Protein AF-A0A0E9XDJ7-F1 (afdb_monomer)

pLDDT: mean 89.72, std 11.24, range [54.38, 98.12]

Nearest PDB structures (foldseek):
  8p83-assembly1_D  TM=9.328E-01  e=5.492E-06  Homo sapiens
  8p82-assembly1_B  TM=9.170E-01  e=5.137E-06  Homo sapiens
  3pt3-assembly2_B  TM=1.007E+00  e=1.709E-05  Homo sapiens
  8d4x-assembly1_A  TM=9.439E-01  e=1.827E-05  Homo sapiens
  1zvd-assembly1_A  TM=8.402E-01  e=2.834E-02  Homo sapiens

Mean predicted aligned error: 3.89 Å

Solvent-accessible surface area (backbone atoms only — not comparable to full-atom values): 2995 Å² total; per-residue (Å²): 124,76,47,79,45,79,43,71,76,40,78,83,67,64,38,40,45,44,61,96,69,39,34,39,39,36,49,42,42,95,40,74,67,56,45,53,52,38,50,57,47,19,76,66,38,92,85,79,20,64,98

Foldseek 3Di:
DAEEAEDEADLPDAWEDDVVRNYIYHYPYPDPVSSVVRLVVLVPDPPGRYD

InterPro domains:
  IPR000569 HECT domain [PF00632] (2-50)
  IPR000569 HECT domain [PS50237] (1-51)
  IPR035983 HECT, E3 ligase catalytic domain [SSF56204] (2-44)

Structure (mmCIF, N/CA/C/O backbone):
data_AF-A0A0E9XDJ7-F1
#
_entry.id   AF-A0A0E9XDJ7-F1
#
loop_
_atom_site.group_PDB
_atom_site.id
_atom_site.type_symbol
_atom_site.label_atom_id
_atom_site.label_alt_id
_atom_site.label_comp_id
_atom_site.label_asym_id
_atom_site.label_entity_id
_atom_site.label_seq_id
_atom_site.pdbx_PDB_ins_code
_atom_site.Cartn_x
_atom_site.Cartn_y
_atom_site.Cartn_z
_atom_site.occupancy
_atom_site.B_iso_or_equiv
_atom_site.auth_seq_id
_atom_site.auth_comp_id
_atom_site.auth_asym_id
_atom_site.auth_atom_id
_atom_site.pdbx_PDB_model_num
ATOM 1 N N . MET A 1 1 ? 15.690 -4.870 1.300 1.00 81.75 1 MET A N 1
ATOM 2 C CA . MET A 1 1 ? 14.547 -5.323 2.125 1.00 81.75 1 MET A CA 1
ATOM 3 C C . MET A 1 1 ? 13.386 -4.372 1.871 1.00 81.75 1 MET A C 1
ATOM 5 O O . MET A 1 1 ? 13.650 -3.172 1.851 1.00 81.75 1 MET A O 1
ATOM 9 N N . PRO A 1 2 ? 12.159 -4.854 1.608 1.00 87.62 2 PRO A N 1
ATOM 10 C CA . PRO A 1 2 ? 11.016 -3.968 1.410 1.00 87.62 2 PRO A CA 1
ATOM 11 C C . PRO A 1 2 ? 10.743 -3.140 2.674 1.00 87.62 2 PRO A C 1
ATOM 13 O O . PRO A 1 2 ? 10.935 -3.628 3.788 1.00 87.62 2 PRO A O 1
ATOM 16 N N . SER A 1 3 ? 10.323 -1.886 2.500 1.00 95.38 3 SER A N 1
ATOM 17 C CA . SER A 1 3 ? 10.074 -0.944 3.602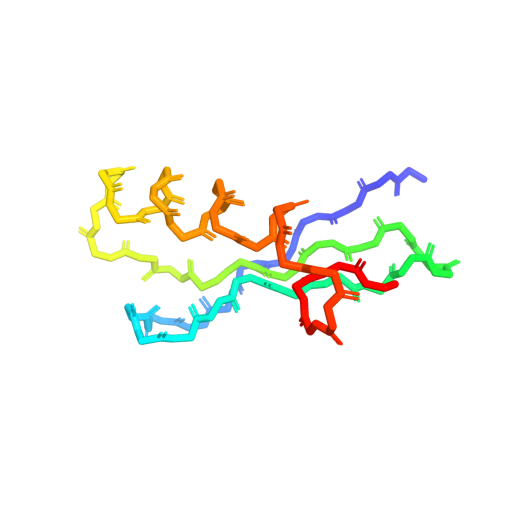 1.00 95.38 3 SER A CA 1
ATOM 18 C C . SER A 1 3 ? 8.693 -0.300 3.501 1.00 95.38 3 SER A C 1
ATOM 20 O O . SER A 1 3 ? 8.185 -0.062 2.406 1.00 95.38 3 SER A O 1
ATOM 22 N N . ILE A 1 4 ? 8.087 -0.012 4.654 1.00 94.88 4 ILE A N 1
ATOM 23 C CA . ILE A 1 4 ? 6.785 0.654 4.753 1.00 94.88 4 ILE A CA 1
ATOM 24 C C . ILE A 1 4 ? 6.984 1.978 5.487 1.00 94.88 4 ILE A C 1
ATOM 26 O O . ILE A 1 4 ? 7.574 2.013 6.565 1.00 94.88 4 ILE A O 1
ATOM 30 N N . THR A 1 5 ? 6.485 3.067 4.910 1.00 95.88 5 THR A N 1
ATOM 31 C CA . THR A 1 5 ? 6.486 4.400 5.514 1.00 95.88 5 THR A CA 1
ATOM 32 C C . THR A 1 5 ? 5.053 4.822 5.798 1.00 95.88 5 THR A C 1
ATOM 34 O O . THR A 1 5 ? 4.227 4.886 4.886 1.00 95.88 5 THR A O 1
ATOM 37 N N . ILE A 1 6 ? 4.767 5.133 7.060 1.00 95.94 6 ILE A N 1
ATOM 38 C CA . ILE A 1 6 ? 3.467 5.666 7.465 1.00 95.94 6 ILE A CA 1
ATOM 39 C C . ILE A 1 6 ? 3.447 7.173 7.191 1.00 95.94 6 ILE A C 1
ATOM 41 O O . ILE A 1 6 ? 4.328 7.902 7.646 1.00 95.94 6 ILE A O 1
ATOM 45 N N . ARG A 1 7 ? 2.469 7.628 6.406 1.00 93.88 7 ARG A N 1
ATOM 46 C CA . ARG A 1 7 ? 2.193 9.049 6.155 1.00 93.88 7 ARG A CA 1
ATOM 47 C C . ARG A 1 7 ? 1.224 9.592 7.217 1.00 93.88 7 ARG A C 1
ATOM 49 O O . ARG A 1 7 ? 0.586 8.796 7.908 1.00 93.88 7 ARG A O 1
ATOM 56 N N . PRO A 1 8 ? 1.086 10.924 7.340 1.00 96.62 8 PRO A N 1
ATOM 57 C CA . PRO A 1 8 ? 0.087 11.532 8.215 1.00 96.62 8 PRO A CA 1
ATOM 58 C C . PRO A 1 8 ? -1.346 11.015 7.968 1.00 96.62 8 PRO A C 1
ATOM 60 O O . PRO A 1 8 ? -1.602 10.386 6.934 1.00 96.62 8 PRO A O 1
ATOM 63 N N . PRO A 1 9 ? -2.276 11.265 8.908 1.00 96.69 9 PRO A N 1
ATOM 64 C CA . PRO A 1 9 ? -3.658 10.817 8.789 1.00 96.69 9 PRO A CA 1
ATOM 65 C C . PRO A 1 9 ? -4.351 11.374 7.550 1.00 96.69 9 PRO A C 1
ATOM 67 O O . PRO A 1 9 ? -4.380 12.587 7.356 1.00 96.69 9 PRO A O 1
ATOM 70 N N . ASP A 1 10 ? -4.900 10.484 6.722 1.00 95.31 10 ASP A N 1
ATOM 71 C CA . ASP A 1 10 ? -5.570 10.852 5.474 1.00 95.31 10 ASP A CA 1
ATOM 72 C C . ASP A 1 10 ? -6.372 9.676 4.897 1.00 95.31 10 ASP A C 1
ATOM 74 O O . ASP A 1 10 ? -5.802 8.677 4.457 1.00 95.31 10 ASP A O 1
ATOM 78 N N . ASP A 1 11 ? -7.699 9.806 4.862 1.00 95.56 11 ASP A N 1
ATOM 79 C CA . ASP A 1 11 ? -8.602 8.783 4.318 1.00 95.56 11 ASP A CA 1
ATOM 80 C C . ASP A 1 11 ? -8.900 8.934 2.824 1.00 95.56 11 ASP A C 1
ATOM 82 O O . ASP A 1 11 ? -9.470 8.035 2.191 1.00 95.56 11 ASP A O 1
ATOM 86 N N . GLN A 1 12 ? -8.533 10.062 2.227 1.00 93.38 12 GLN A N 1
ATOM 87 C CA . GLN A 1 12 ? -8.899 10.373 0.851 1.00 93.38 12 GLN A CA 1
ATOM 88 C C . GLN A 1 12 ? -7.918 9.717 -0.115 1.00 93.38 12 GLN A C 1
ATOM 90 O O . GLN A 1 12 ? -8.342 9.018 -1.044 1.00 93.38 12 GLN A O 1
ATOM 95 N N . HIS A 1 13 ? -6.621 9.851 0.156 1.00 91.44 13 HIS A N 1
ATOM 96 C CA . HIS A 1 13 ? -5.571 9.396 -0.745 1.00 91.44 13 HIS A CA 1
ATOM 97 C C . HIS A 1 13 ? -5.353 7.880 -0.717 1.00 91.44 13 HIS A C 1
ATOM 99 O O . HIS A 1 13 ? -5.468 7.206 0.310 1.00 91.44 13 HIS A O 1
ATOM 105 N N . LEU A 1 14 ? -4.995 7.336 -1.879 1.00 92.31 14 LEU A N 1
ATOM 106 C CA . LEU A 1 14 ? -4.546 5.954 -2.009 1.00 92.31 14 LEU A CA 1
ATOM 107 C C . LEU A 1 14 ? -3.113 5.792 -1.468 1.00 92.31 14 LEU A C 1
ATOM 109 O O . LEU A 1 14 ? -2.332 6.755 -1.475 1.00 92.31 14 LEU A O 1
ATOM 113 N N . PRO A 1 15 ? -2.743 4.583 -1.007 1.00 93.56 15 PRO A N 1
ATOM 114 C CA . PRO A 1 15 ? -1.339 4.264 -0.793 1.00 93.56 15 PRO A CA 1
ATOM 115 C C . PRO A 1 15 ? -0.585 4.337 -2.128 1.00 93.56 15 PRO A C 1
ATOM 117 O O . PRO A 1 15 ? -1.167 4.119 -3.189 1.00 93.56 15 PRO A O 1
ATOM 120 N N . THR A 1 16 ? 0.706 4.646 -2.065 1.00 91.81 16 THR A N 1
ATOM 121 C CA . THR A 1 16 ? 1.587 4.768 -3.240 1.00 91.81 16 THR A CA 1
ATOM 122 C C . THR A 1 16 ? 2.848 3.945 -3.019 1.00 91.81 16 THR A C 1
ATOM 124 O O . THR A 1 16 ? 3.277 3.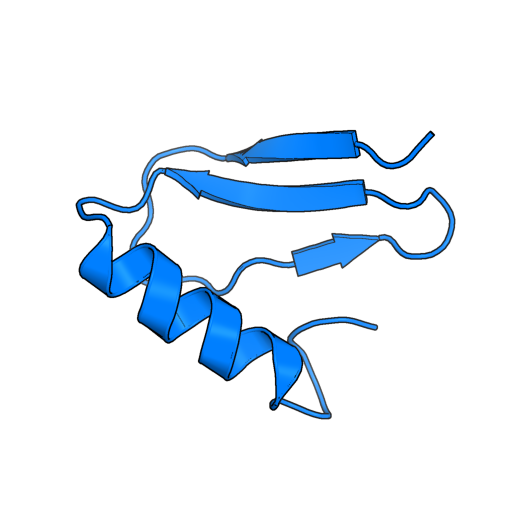801 -1.874 1.00 91.81 16 THR A O 1
ATOM 127 N N . ALA A 1 17 ? 3.499 3.449 -4.071 1.00 92.25 17 ALA A N 1
ATOM 128 C CA . ALA A 1 17 ? 4.800 2.787 -3.946 1.00 92.25 17 ALA A CA 1
ATOM 129 C C . ALA A 1 17 ? 5.887 3.455 -4.788 1.00 92.25 17 ALA A C 1
ATOM 131 O O . ALA A 1 17 ? 5.610 4.117 -5.780 1.00 92.25 17 ALA A O 1
ATOM 132 N N . ASN A 1 18 ? 7.131 3.256 -4.356 1.00 90.12 18 ASN A N 1
ATOM 133 C CA . ASN A 1 18 ? 8.319 3.407 -5.178 1.00 90.12 18 ASN A CA 1
ATOM 134 C C . ASN A 1 18 ? 8.937 2.014 -5.346 1.00 90.12 18 ASN A C 1
ATOM 136 O O . ASN A 1 18 ? 9.534 1.464 -4.410 1.00 90.12 18 ASN A O 1
ATOM 140 N N . THR A 1 19 ? 8.752 1.433 -6.528 1.00 89.69 19 THR A N 1
ATOM 141 C CA . THR A 1 19 ? 9.184 0.069 -6.848 1.00 89.69 19 THR A CA 1
ATOM 142 C C . THR A 1 19 ? 10.703 -0.059 -6.941 1.00 89.69 19 THR A C 1
ATOM 144 O O . THR A 1 19 ? 11.243 -1.042 -6.429 1.00 89.69 19 THR A O 1
ATOM 147 N N . CYS A 1 20 ? 11.413 0.966 -7.434 1.00 91.06 20 CYS A N 1
ATOM 148 C CA . CYS A 1 20 ? 12.881 0.990 -7.543 1.00 91.06 20 CYS A CA 1
ATOM 149 C C . CYS A 1 20 ? 13.600 0.745 -6.208 1.00 91.06 20 CYS A C 1
ATOM 151 O O . CYS A 1 20 ? 14.695 0.191 -6.180 1.00 91.06 20 CYS A O 1
ATOM 153 N N . ILE A 1 21 ? 12.982 1.146 -5.095 1.00 93.56 21 ILE A N 1
ATOM 154 C CA . ILE A 1 21 ? 13.534 0.977 -3.741 1.00 93.56 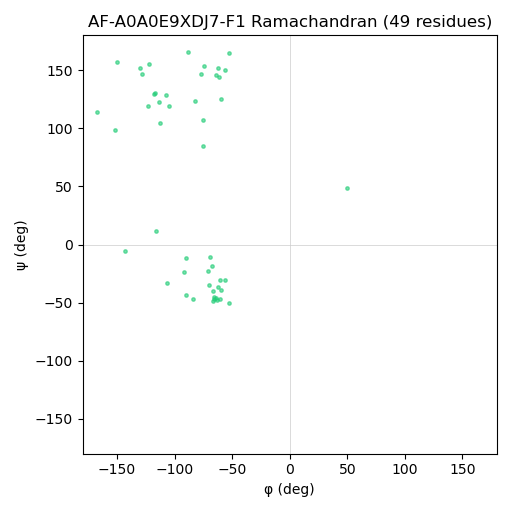21 ILE A CA 1
ATOM 155 C C . ILE A 1 21 ? 12.684 0.057 -2.858 1.00 93.56 21 ILE A C 1
ATOM 157 O O . ILE A 1 21 ? 12.891 0.006 -1.645 1.00 93.56 21 ILE A O 1
ATOM 161 N N . SER A 1 22 ? 11.712 -0.653 -3.443 1.00 92.25 22 SER A N 1
ATOM 162 C CA . SER A 1 22 ? 10.785 -1.532 -2.719 1.00 92.25 22 SER A CA 1
ATOM 163 C C . SER A 1 22 ? 10.143 -0.849 -1.498 1.00 92.25 22 SER A C 1
ATOM 165 O O . SER A 1 22 ? 10.162 -1.386 -0.385 1.00 92.25 22 SER A O 1
ATOM 167 N N . ARG A 1 23 ? 9.607 0.366 -1.681 1.00 93.88 23 ARG A N 1
ATOM 168 C CA . ARG A 1 23 ? 8.996 1.157 -0.601 1.00 93.88 23 ARG A CA 1
ATOM 169 C C . ARG A 1 23 ? 7.512 1.404 -0.829 1.00 93.88 23 ARG A C 1
ATOM 171 O O . ARG A 1 23 ? 7.123 1.904 -1.879 1.00 93.88 23 ARG A O 1
ATOM 178 N N . LEU A 1 24 ? 6.711 1.131 0.195 1.00 93.56 24 LEU A N 1
ATOM 179 C CA . LEU A 1 24 ? 5.277 1.401 0.243 1.00 93.56 24 LEU A CA 1
ATOM 180 C C . LEU A 1 24 ? 4.986 2.572 1.192 1.00 93.56 24 LEU A C 1
ATOM 182 O O . LEU A 1 24 ? 5.399 2.552 2.348 1.00 93.56 24 LEU A O 1
ATOM 186 N N . TYR A 1 25 ? 4.237 3.566 0.726 1.00 94.25 25 TYR A N 1
ATOM 187 C CA . TYR A 1 25 ? 3.772 4.702 1.518 1.00 94.25 25 TYR A CA 1
ATOM 188 C C . TYR A 1 25 ? 2.285 4.535 1.832 1.00 94.25 25 TYR A C 1
ATOM 190 O O . TYR A 1 25 ? 1.454 4.498 0.921 1.00 94.25 25 TYR A O 1
ATOM 198 N N . VAL A 1 26 ? 1.945 4.457 3.117 1.00 94.94 26 VAL A N 1
ATOM 199 C CA . VAL A 1 26 ? 0.576 4.203 3.588 1.00 94.94 2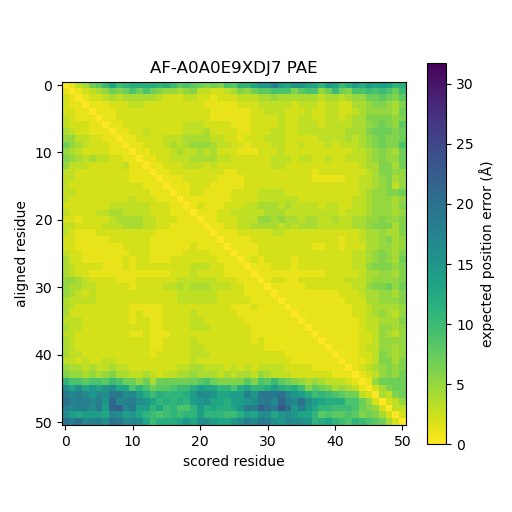6 VAL A CA 1
ATOM 200 C C . VAL A 1 26 ? 0.135 5.344 4.505 1.00 94.94 26 VAL A C 1
ATOM 202 O O . VAL A 1 26 ? 0.783 5.560 5.526 1.00 94.94 26 VAL A O 1
ATOM 205 N N . PRO A 1 27 ? -0.930 6.093 4.180 1.00 95.94 27 PRO A N 1
ATOM 206 C CA . PRO A 1 27 ? -1.562 7.015 5.123 1.00 95.94 27 PRO A CA 1
ATOM 207 C C . PRO A 1 27 ? -2.014 6.344 6.417 1.00 95.94 27 PRO A C 1
ATOM 209 O O . PRO A 1 27 ? -2.400 5.171 6.416 1.00 95.94 27 PRO A O 1
ATOM 212 N N . LEU A 1 28 ? -2.021 7.100 7.516 1.00 97.00 28 LEU A N 1
ATOM 213 C CA . LEU A 1 28 ? -2.655 6.648 8.751 1.00 97.00 28 LEU A CA 1
ATOM 214 C C . LEU A 1 28 ? -4.181 6.747 8.610 1.00 97.00 28 LEU A C 1
ATOM 216 O O . LEU A 1 28 ? -4.794 7.744 8.978 1.00 97.00 28 LEU A O 1
ATOM 220 N N . TYR A 1 29 ? -4.787 5.712 8.039 1.00 97.56 29 TYR A N 1
ATOM 221 C CA . TYR A 1 29 ? -6.237 5.644 7.878 1.00 97.56 29 TYR A CA 1
ATOM 222 C C . TYR A 1 29 ? -6.962 5.599 9.226 1.00 97.56 29 TYR A C 1
ATOM 224 O O . TYR A 1 29 ? -6.497 4.955 10.170 1.00 97.56 29 TYR A O 1
ATOM 232 N N . SER A 1 30 ? -8.145 6.211 9.293 1.00 97.25 30 SER A N 1
ATOM 233 C CA . SER A 1 30 ? -8.954 6.279 10.518 1.00 97.25 30 SER A CA 1
ATOM 234 C C . SER A 1 30 ? -9.503 4.920 10.970 1.00 97.25 30 SER A C 1
ATOM 236 O O . SER A 1 30 ? -9.868 4.752 12.133 1.00 97.25 30 SER A O 1
ATOM 238 N N . SER A 1 31 ? -9.541 3.918 10.080 1.00 97.88 31 SER A N 1
ATOM 239 C CA . SER A 1 31 ? -9.952 2.555 10.426 1.00 97.88 31 SER A CA 1
ATOM 240 C C . SER A 1 31 ? -9.279 1.468 9.582 1.00 97.88 31 SER A C 1
ATOM 242 O O . SER A 1 31 ? -8.890 1.662 8.426 1.00 97.88 31 SER A O 1
ATOM 244 N N . LYS A 1 32 ? -9.236 0.248 10.136 1.00 96.88 32 LYS A N 1
ATOM 245 C CA . LYS A 1 32 ? -8.770 -0.959 9.427 1.00 96.88 32 LYS A CA 1
ATOM 246 C C . LYS A 1 32 ? -9.610 -1.272 8.180 1.00 96.88 32 LYS A C 1
ATOM 248 O O . LYS A 1 32 ? -9.088 -1.832 7.215 1.00 96.88 32 LYS A O 1
ATOM 253 N N . GLN A 1 33 ? -10.900 -0.930 8.192 1.00 98.12 33 GLN A N 1
ATOM 254 C CA . GLN A 1 33 ? -11.794 -1.128 7.048 1.00 98.12 33 GLN A CA 1
ATOM 255 C C . GLN A 1 33 ? -11.382 -0.241 5.868 1.00 98.12 33 GLN A C 1
ATOM 257 O O . GLN A 1 33 ? -11.232 -0.753 4.756 1.00 98.12 33 GLN A O 1
ATOM 262 N N . ILE A 1 34 ? -11.110 1.043 6.125 1.00 97.12 34 ILE A N 1
ATOM 263 C CA . ILE A 1 34 ? -10.660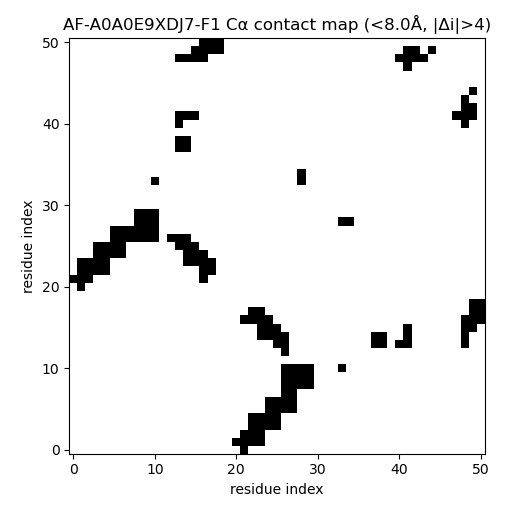 2.003 5.106 1.00 97.12 34 ILE A CA 1
ATOM 264 C C . ILE A 1 34 ? -9.300 1.585 4.543 1.00 97.12 34 ILE A C 1
ATOM 266 O O . ILE A 1 34 ? -9.155 1.498 3.324 1.00 97.12 34 ILE A O 1
ATOM 270 N N . LEU A 1 35 ? -8.346 1.211 5.406 1.00 96.56 35 LEU A N 1
ATOM 271 C CA . LEU A 1 35 ? -7.044 0.684 4.978 1.00 96.56 35 LEU A CA 1
ATOM 272 C C . LEU A 1 35 ? -7.204 -0.484 3.996 1.00 96.56 35 LEU A C 1
ATOM 274 O O . LEU A 1 35 ? -6.607 -0.480 2.918 1.00 96.56 35 LEU A O 1
ATOM 278 N N . LYS A 1 36 ? -8.034 -1.477 4.343 1.00 96.69 36 LYS A N 1
ATOM 279 C CA . LYS A 1 36 ? -8.275 -2.648 3.490 1.00 96.69 36 LYS A CA 1
ATOM 280 C C . LYS A 1 36 ? -8.875 -2.244 2.141 1.00 96.69 36 LYS A C 1
ATOM 282 O O . LYS A 1 36 ? -8.411 -2.723 1.109 1.00 96.69 36 LYS A O 1
ATOM 287 N N . GLN A 1 37 ? -9.892 -1.383 2.139 1.00 96.06 37 GLN A N 1
ATOM 288 C CA .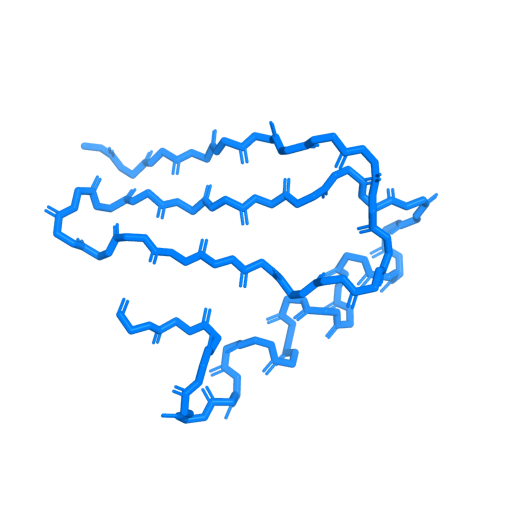 GLN A 1 37 ? -10.557 -0.936 0.912 1.00 96.06 37 GLN A CA 1
ATOM 289 C C . GLN A 1 37 ? -9.606 -0.163 -0.009 1.00 96.06 37 GLN A C 1
ATOM 291 O O . GLN A 1 37 ? -9.516 -0.475 -1.196 1.00 96.06 37 GLN A O 1
ATOM 296 N N . LYS A 1 38 ? -8.861 0.804 0.536 1.00 94.12 38 LYS A N 1
ATOM 297 C CA . LYS A 1 38 ? -7.933 1.652 -0.226 1.00 94.12 38 LYS A CA 1
ATOM 298 C C . LYS A 1 38 ? -6.759 0.853 -0.779 1.00 94.12 38 LYS A C 1
ATOM 300 O O . LYS A 1 38 ? -6.394 1.043 -1.935 1.00 94.12 38 LYS A O 1
ATOM 305 N N . LEU A 1 39 ? -6.217 -0.086 -0.002 1.00 93.94 39 LEU A N 1
ATOM 306 C CA . LEU A 1 39 ? -5.137 -0.955 -0.463 1.00 93.94 39 LEU A CA 1
ATOM 307 C C . LEU A 1 39 ? -5.597 -1.883 -1.596 1.00 93.94 39 LEU A C 1
ATOM 309 O O . LEU A 1 39 ? -4.915 -1.986 -2.614 1.00 93.94 39 LEU A O 1
ATOM 313 N N . LEU A 1 40 ? -6.775 -2.504 -1.458 1.00 94.00 40 LEU A N 1
ATOM 314 C CA . LEU A 1 40 ? -7.363 -3.345 -2.508 1.00 94.00 40 LEU A CA 1
ATOM 315 C C . LEU A 1 40 ? -7.668 -2.559 -3.786 1.00 94.00 40 LEU A C 1
ATOM 317 O O . LEU A 1 40 ? -7.528 -3.099 -4.882 1.00 94.00 40 LEU A O 1
ATOM 321 N N . LEU A 1 41 ? -8.098 -1.304 -3.652 1.00 92.69 41 LEU A N 1
ATOM 322 C CA . LEU A 1 41 ? -8.310 -0.422 -4.792 1.00 92.69 41 LEU A CA 1
ATOM 323 C C . LEU A 1 41 ? -6.976 -0.085 -5.468 1.00 92.69 41 LEU A C 1
ATOM 325 O O . LEU A 1 41 ? -6.848 -0.260 -6.676 1.00 92.69 41 LEU A O 1
ATOM 329 N N . ALA A 1 42 ? -5.962 0.320 -4.703 1.00 90.88 42 ALA A N 1
ATOM 330 C CA . ALA A 1 42 ? -4.662 0.699 -5.246 1.00 90.88 42 ALA A CA 1
ATOM 331 C C . ALA A 1 42 ? -3.973 -0.444 -6.023 1.00 90.88 42 ALA A C 1
ATOM 333 O O . ALA A 1 42 ? -3.442 -0.183 -7.096 1.00 90.88 42 ALA A O 1
ATOM 334 N N . ILE A 1 43 ? -4.056 -1.709 -5.574 1.00 90.31 43 ILE A N 1
ATOM 335 C CA . ILE A 1 43 ? -3.467 -2.865 -6.301 1.00 90.31 43 ILE A CA 1
ATOM 336 C C . ILE A 1 43 ? -4.200 -3.220 -7.594 1.00 90.31 43 ILE A C 1
ATOM 338 O O . ILE A 1 43 ? -3.624 -3.857 -8.471 1.00 90.31 43 ILE A O 1
ATOM 342 N N . LYS A 1 44 ? -5.473 -2.836 -7.722 1.00 88.19 44 LYS A N 1
ATOM 343 C CA . LYS A 1 44 ? -6.282 -3.109 -8.918 1.00 88.19 44 LYS A CA 1
ATOM 344 C C . LYS A 1 44 ? -6.214 -1.975 -9.940 1.00 88.19 44 LYS A C 1
ATOM 346 O O . LYS A 1 44 ? -6.466 -2.205 -11.122 1.00 88.19 44 LYS A O 1
ATOM 351 N N . THR A 1 45 ? -5.893 -0.760 -9.500 1.00 82.94 45 THR A N 1
ATOM 352 C CA . THR A 1 45 ? -5.833 0.424 -10.359 1.00 82.94 45 THR A CA 1
ATOM 353 C C . THR A 1 45 ? -4.578 0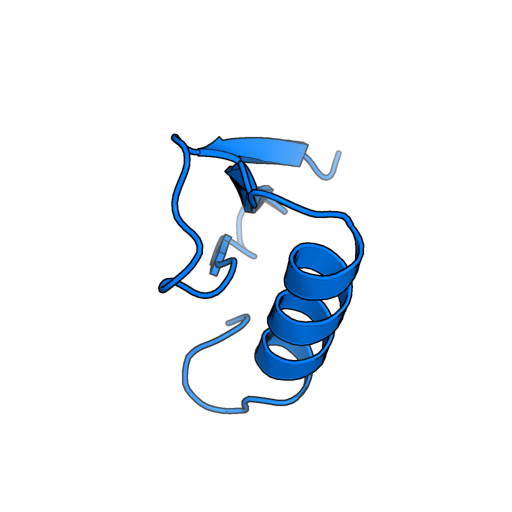.397 -11.227 1.00 82.94 45 THR A C 1
ATOM 355 O O . THR A 1 45 ? -3.481 0.678 -10.753 1.00 82.94 45 THR A O 1
ATOM 358 N N . LYS A 1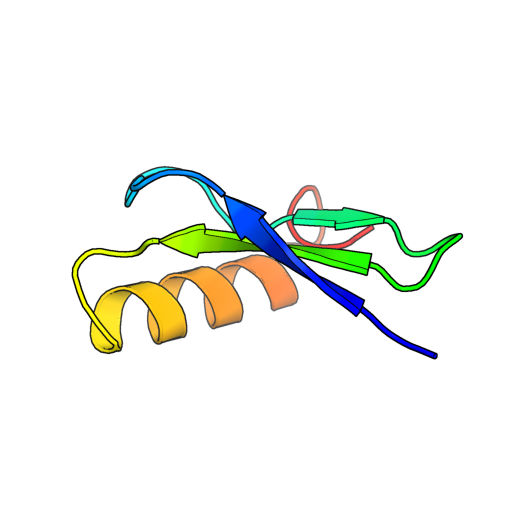 46 ? -4.755 0.135 -12.527 1.00 69.19 46 LYS A N 1
ATOM 359 C CA . LYS A 1 46 ? -3.666 0.025 -13.516 1.00 69.19 46 LYS A CA 1
ATOM 360 C C . LYS A 1 46 ? -2.935 1.338 -13.843 1.00 69.19 46 LYS A C 1
ATOM 362 O O . LYS A 1 46 ? -1.901 1.286 -14.492 1.00 69.19 46 LYS A O 1
ATOM 367 N N . ASN A 1 47 ? -3.453 2.493 -13.411 1.00 63.25 47 ASN A N 1
ATOM 368 C CA . ASN A 1 47 ? -2.913 3.802 -13.804 1.00 63.25 4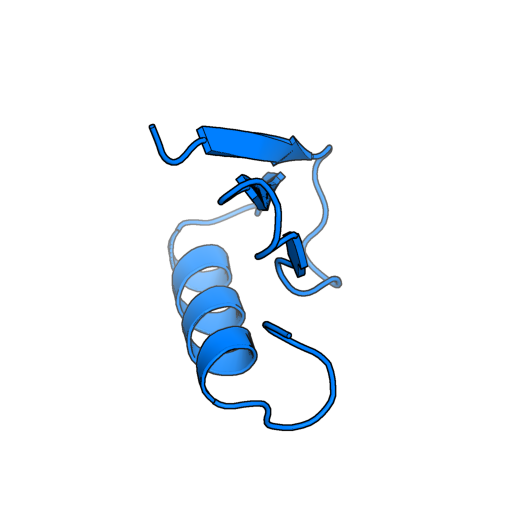7 ASN A CA 1
ATOM 369 C C . ASN A 1 47 ? -2.133 4.554 -12.708 1.00 63.25 47 ASN A C 1
ATOM 371 O O . ASN A 1 47 ? -1.225 5.297 -13.055 1.00 63.25 47 ASN A O 1
ATOM 375 N N . PHE A 1 48 ? -2.483 4.424 -11.419 1.00 57.00 48 PHE A N 1
ATOM 376 C CA . PHE A 1 48 ? -1.989 5.352 -10.375 1.00 57.00 48 PHE A CA 1
ATOM 377 C C . PHE A 1 48 ? -1.682 4.730 -8.997 1.00 57.00 48 PHE A C 1
ATOM 379 O O . PHE A 1 48 ? -1.218 5.444 -8.114 1.00 57.00 48 PHE A O 1
ATOM 386 N N . GLY A 1 49 ? -1.968 3.443 -8.760 1.00 59.47 49 GLY A N 1
ATOM 387 C CA . GLY A 1 49 ? -1.915 2.875 -7.402 1.00 59.47 49 GLY A CA 1
ATOM 388 C C . GLY A 1 49 ? -0.558 2.294 -7.007 1.00 59.47 49 GLY A C 1
ATOM 389 O O . GLY A 1 49 ? -0.067 2.551 -5.911 1.00 59.47 49 GLY A O 1
ATOM 390 N N . PHE A 1 50 ? 0.066 1.547 -7.916 1.00 60.53 50 PHE A N 1
ATOM 391 C CA . PHE A 1 50 ? 1.373 0.921 -7.733 1.00 60.53 50 PHE A CA 1
ATOM 392 C C . PHE A 1 50 ? 2.036 0.786 -9.101 1.00 60.53 50 PHE A C 1
ATOM 394 O O . PHE A 1 50 ? 1.697 -0.118 -9.862 1.00 60.53 50 PHE A O 1
ATOM 401 N N . VAL A 1 51 ? 2.923 1.720 -9.427 1.00 54.38 51 VAL A N 1
ATOM 402 C CA . VAL A 1 51 ? 3.844 1.622 -10.567 1.00 54.38 51 VAL A CA 1
ATOM 403 C C . VAL A 1 51 ? 5.244 1.434 -10.001 1.00 54.38 51 VAL A C 1
ATOM 405 O O . VAL A 1 51 ? 5.536 2.085 -8.971 1.00 54.38 51 VAL A O 1
#

Secondary structure (DSSP, 8-state):
--EEEEEEE-SSSPPEEEGGGTEEEEEE-SSHHHHHHHHHHHHH-TTTT--

Sequence (51 aa):
MPSITIRPPDDQHLPTANTCISRLYVPLYSSKQILKQKLLLAIKTKNFGFV

Radius of gyration: 10.55 Å; Cα contacts (8 Å, |Δi|>4): 84; chains: 1; bounding box: 26×17×24 Å

Organism: Anguilla anguilla (NCBI:txid7936)